Protein AF-A0A956RF88-F1 (afdb_monomer_lite)

Structure (mmCIF, N/CA/C/O backbone):
data_AF-A0A956RF88-F1
#
_entry.id   AF-A0A956RF88-F1
#
loop_
_atom_site.group_PDB
_atom_site.id
_atom_site.type_symbol
_atom_site.label_atom_id
_atom_site.label_alt_id
_atom_site.label_comp_id
_atom_site.label_asym_id
_atom_site.label_entity_id
_atom_site.label_seq_id
_atom_site.pdbx_PDB_ins_code
_atom_site.Cartn_x
_atom_site.Cartn_y
_atom_site.Cartn_z
_atom_site.occupancy
_atom_site.B_iso_or_equiv
_atom_site.auth_seq_id
_atom_site.auth_comp_id
_atom_site.auth_asym_id
_atom_site.auth_atom_id
_atom_site.pdbx_PDB_model_num
ATOM 1 N N . GLU A 1 1 ? -2.801 -8.508 -3.068 1.00 9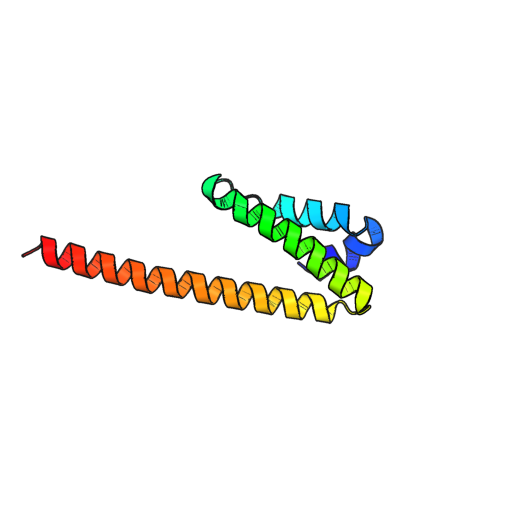5.06 1 GLU A N 1
ATOM 2 C CA . GLU A 1 1 ? -2.849 -7.080 -3.453 1.00 95.06 1 GLU A CA 1
ATOM 3 C C . GLU A 1 1 ? -1.695 -6.699 -4.377 1.00 95.06 1 GLU A C 1
ATOM 5 O O . GLU A 1 1 ? -1.953 -6.393 -5.533 1.00 95.06 1 GLU A O 1
ATOM 10 N N . GLU A 1 2 ? -0.438 -6.799 -3.940 1.00 97.31 2 GLU A N 1
ATOM 11 C CA . GLU A 1 2 ? 0.721 -6.313 -4.718 1.00 97.31 2 GLU A CA 1
ATOM 12 C C . GLU A 1 2 ? 0.868 -6.905 -6.131 1.00 97.31 2 GLU A C 1
ATOM 14 O O . GLU A 1 2 ? 1.190 -6.167 -7.054 1.00 97.31 2 GLU A O 1
ATOM 19 N N . LEU A 1 3 ? 0.565 -8.193 -6.344 1.00 97.88 3 LEU A N 1
ATOM 20 C CA . LEU A 1 3 ? 0.578 -8.797 -7.688 1.00 97.88 3 LEU A CA 1
ATOM 21 C C . LEU A 1 3 ? -0.297 -8.024 -8.686 1.00 97.88 3 LEU A C 1
ATOM 23 O O . LEU A 1 3 ? 0.125 -7.762 -9.807 1.00 97.88 3 LEU A O 1
ATOM 27 N N . LEU A 1 4 ? -1.496 -7.618 -8.265 1.00 98.19 4 LEU A N 1
ATOM 28 C CA . LEU A 1 4 ? -2.405 -6.852 -9.109 1.00 98.19 4 LEU A CA 1
ATOM 29 C C . LEU A 1 4 ? -1.907 -5.417 -9.264 1.00 98.19 4 LEU A C 1
ATOM 31 O O . LEU A 1 4 ? -1.691 -4.954 -10.378 1.00 98.19 4 LEU A O 1
ATOM 35 N N . PHE A 1 5 ? -1.703 -4.707 -8.156 1.00 98.31 5 PHE A N 1
ATOM 36 C CA . PHE A 1 5 ? -1.484 -3.266 -8.239 1.00 98.31 5 PHE A CA 1
ATOM 37 C C . PHE A 1 5 ? -0.065 -2.884 -8.674 1.00 98.31 5 PHE A C 1
ATOM 39 O O . PHE A 1 5 ? 0.109 -1.860 -9.325 1.00 98.31 5 PHE A O 1
ATOM 46 N N . ARG A 1 6 ? 0.949 -3.666 -8.295 1.00 98.06 6 ARG A N 1
ATOM 47 C CA . ARG A 1 6 ? 2.378 -3.356 -8.494 1.00 98.06 6 ARG A CA 1
ATOM 48 C C . ARG A 1 6 ? 2.976 -4.253 -9.572 1.00 98.06 6 ARG A C 1
ATOM 50 O O . ARG A 1 6 ? 3.893 -3.825 -10.255 1.00 98.06 6 ARG A O 1
ATOM 57 N N . GLY A 1 7 ? 2.423 -5.455 -9.754 1.00 96.12 7 GLY A N 1
ATOM 58 C CA . GLY A 1 7 ? 2.789 -6.356 -10.847 1.00 96.12 7 GLY A CA 1
ATOM 59 C C . GLY A 1 7 ? 2.103 -6.028 -12.175 1.00 96.12 7 GLY A C 1
ATOM 60 O O . GLY A 1 7 ? 2.776 -5.998 -13.194 1.00 96.12 7 GLY A O 1
ATOM 61 N N . ALA A 1 8 ? 0.790 -5.766 -12.181 1.00 97.69 8 ALA A N 1
ATOM 62 C CA . ALA A 1 8 ? 0.040 -5.536 -13.424 1.00 97.69 8 ALA A CA 1
ATOM 63 C C . ALA A 1 8 ? -0.334 -4.061 -13.645 1.00 97.69 8 ALA A C 1
ATOM 65 O O . ALA A 1 8 ? -0.002 -3.467 -14.667 1.00 97.69 8 ALA A O 1
ATOM 66 N N . MET A 1 9 ? -1.027 -3.441 -12.688 1.00 98.25 9 MET A N 1
ATOM 67 C CA . MET A 1 9 ? -1.598 -2.104 -12.887 1.00 98.25 9 MET A CA 1
ATOM 68 C C . MET A 1 9 ? -0.554 -0.991 -12.883 1.00 98.25 9 MET A C 1
ATOM 70 O O . MET A 1 9 ? -0.737 0.000 -13.576 1.00 98.25 9 MET A O 1
ATOM 74 N N . LEU A 1 10 ? 0.520 -1.119 -12.101 1.00 97.88 10 LEU A N 1
ATOM 75 C CA . LEU A 1 10 ? 1.592 -0.122 -12.074 1.00 97.88 10 LEU A CA 1
ATOM 76 C C . LEU A 1 10 ? 2.259 0.013 -13.447 1.00 97.88 10 LEU A C 1
ATOM 78 O O . LEU A 1 10 ? 2.534 1.132 -13.864 1.00 97.88 10 LEU A O 1
ATOM 82 N N . ASP A 1 11 ? 2.457 -1.106 -14.145 1.00 96.19 11 ASP A N 1
ATOM 83 C CA . ASP A 1 11 ? 3.003 -1.134 -15.502 1.00 96.19 11 ASP A CA 1
ATOM 84 C C . ASP A 1 11 ? 1.989 -0.596 -16.524 1.00 96.19 11 ASP A C 1
ATOM 86 O O . ASP A 1 11 ? 2.294 0.305 -17.301 1.00 96.19 11 ASP A O 1
ATOM 90 N N . ALA A 1 12 ? 0.738 -1.065 -16.460 1.00 98.00 12 ALA A N 1
ATOM 91 C CA . ALA A 1 12 ? -0.285 -0.680 -17.429 1.00 98.00 12 ALA A CA 1
ATOM 92 C C . ALA A 1 12 ? -0.760 0.779 -17.290 1.00 98.00 12 ALA A C 1
ATOM 94 O O . ALA A 1 12 ? -1.043 1.442 -18.288 1.00 98.00 12 ALA A O 1
ATOM 95 N N . TRP A 1 13 ? -0.942 1.260 -16.058 1.00 98.06 13 TRP A N 1
ATOM 96 C CA . TRP A 1 13 ? -1.670 2.499 -15.735 1.00 98.06 13 TRP A CA 1
ATOM 97 C C . TRP A 1 13 ? -0.809 3.536 -15.002 1.00 98.06 13 TRP A C 1
ATOM 99 O O . TRP A 1 13 ? -1.255 4.662 -14.766 1.00 98.06 13 TRP A O 1
ATOM 109 N N . GLY A 1 14 ? 0.426 3.182 -14.647 1.00 98.00 14 GLY A N 1
ATOM 110 C CA . GLY A 1 14 ? 1.350 4.059 -13.945 1.00 98.00 14 GLY A CA 1
ATOM 111 C C . GLY A 1 14 ? 1.051 4.213 -12.453 1.00 98.00 14 GLY A C 1
ATOM 112 O O . GLY A 1 14 ? 0.048 3.737 -11.913 1.00 98.00 14 GLY A O 1
ATOM 113 N N . LEU A 1 15 ? 1.961 4.921 -11.778 1.00 98.31 15 LEU A N 1
ATOM 114 C CA . LEU A 1 15 ? 1.968 5.092 -10.325 1.00 98.31 15 LEU A CA 1
ATOM 115 C C . LEU A 1 15 ? 0.655 5.686 -9.805 1.00 98.31 15 LEU A C 1
ATOM 117 O O . LEU A 1 15 ? -0.012 5.085 -8.972 1.00 98.31 15 LEU A O 1
ATOM 121 N N . TRP A 1 16 ? 0.259 6.844 -10.330 1.00 98.38 16 TRP A N 1
ATOM 122 C CA . TRP A 1 16 ? -0.853 7.615 -9.779 1.00 98.38 16 TRP A CA 1
ATOM 123 C C . TRP A 1 16 ? -2.196 6.902 -9.901 1.00 98.38 16 TRP A C 1
ATOM 125 O O . TRP A 1 16 ? -2.943 6.841 -8.925 1.00 98.38 16 TRP A O 1
ATOM 135 N N . LEU A 1 17 ? -2.499 6.342 -11.075 1.00 98.19 17 LEU A N 1
ATOM 136 C CA . LEU A 1 17 ? -3.782 5.684 -11.299 1.00 98.19 17 LEU A CA 1
ATOM 137 C C . LEU A 1 17 ? -3.856 4.346 -10.553 1.00 98.19 17 LEU A C 1
ATOM 139 O O . LEU A 1 17 ? -4.879 4.063 -9.930 1.00 98.19 17 LEU A O 1
ATOM 143 N N . SER A 1 18 ? -2.764 3.572 -10.519 1.00 98.25 18 SER A N 1
ATOM 144 C CA . SER A 1 18 ? -2.682 2.360 -9.691 1.00 98.25 18 SER A CA 1
ATOM 145 C C . SER A 1 18 ? -2.906 2.671 -8.202 1.00 98.25 18 SER A C 1
ATOM 147 O O . SER A 1 18 ? -3.730 2.021 -7.550 1.00 98.25 18 SER A O 1
ATOM 149 N N . SER A 1 19 ? -2.254 3.708 -7.660 1.00 98.50 19 SER A N 1
ATOM 150 C CA . SER A 1 19 ? -2.426 4.120 -6.259 1.00 98.50 19 SER A CA 1
ATOM 151 C C . SER A 1 19 ? -3.824 4.674 -5.965 1.00 98.50 19 SER A C 1
ATOM 153 O O . SER A 1 19 ? -4.363 4.420 -4.887 1.00 98.50 19 SER A O 1
ATOM 155 N N . LEU A 1 20 ? -4.440 5.394 -6.908 1.00 98.50 20 LEU A N 1
ATOM 156 C CA . LEU A 1 20 ? -5.798 5.916 -6.745 1.00 98.50 20 LEU A CA 1
ATOM 157 C C . LEU A 1 20 ? -6.831 4.785 -6.686 1.00 98.50 20 LEU A C 1
ATOM 159 O O . LEU A 1 20 ? -7.694 4.793 -5.811 1.00 98.50 20 LEU A O 1
ATOM 163 N N . VAL A 1 21 ? -6.721 3.790 -7.571 1.00 98.44 21 VAL A N 1
ATOM 164 C CA . VAL A 1 21 ? -7.617 2.621 -7.564 1.00 98.44 21 VAL A CA 1
ATOM 165 C C . VAL A 1 21 ? -7.408 1.789 -6.301 1.00 98.44 21 VAL A C 1
ATOM 167 O O . VAL A 1 21 ? -8.381 1.361 -5.683 1.00 98.44 21 VAL A O 1
ATOM 170 N N . PHE A 1 22 ? -6.156 1.617 -5.869 1.00 98.19 22 PHE A N 1
ATOM 171 C CA . PHE A 1 22 ? -5.846 0.983 -4.591 1.00 98.19 22 PHE A CA 1
ATOM 172 C C . PHE A 1 22 ? -6.556 1.691 -3.430 1.00 98.19 22 PHE A C 1
ATOM 174 O O . PHE A 1 22 ? -7.253 1.044 -2.654 1.00 98.19 22 PHE A O 1
ATOM 181 N N . ALA A 1 23 ? -6.446 3.018 -3.340 1.00 97.94 23 ALA A N 1
ATOM 182 C CA . ALA A 1 23 ? -7.116 3.800 -2.307 1.00 97.94 23 ALA A CA 1
ATOM 183 C C . ALA A 1 23 ? -8.645 3.704 -2.394 1.00 97.94 23 ALA A C 1
ATOM 185 O O . ALA A 1 23 ? -9.299 3.515 -1.373 1.00 97.94 23 ALA A O 1
ATOM 186 N N . ALA A 1 24 ? -9.219 3.775 -3.597 1.00 97.44 24 ALA A N 1
ATOM 187 C CA . ALA A 1 24 ? -10.665 3.689 -3.800 1.00 97.44 24 ALA A CA 1
ATOM 188 C C . ALA A 1 24 ? -11.255 2.369 -3.274 1.00 97.44 24 ALA A C 1
ATOM 190 O O . ALA A 1 24 ? -12.331 2.369 -2.679 1.00 97.44 24 ALA A O 1
ATOM 191 N N . LEU A 1 25 ? -10.527 1.257 -3.423 1.00 97.12 25 LEU A N 1
ATOM 192 C CA . LEU A 1 25 ? -10.922 -0.049 -2.881 1.00 97.12 25 LEU A CA 1
ATOM 193 C C . LEU A 1 25 ? -10.780 -0.148 -1.352 1.00 97.12 25 LEU A C 1
ATOM 195 O O . LEU A 1 25 ? -11.334 -1.059 -0.744 1.00 97.12 25 LEU A O 1
ATOM 199 N N . HIS A 1 26 ? -10.099 0.813 -0.726 1.00 95.69 26 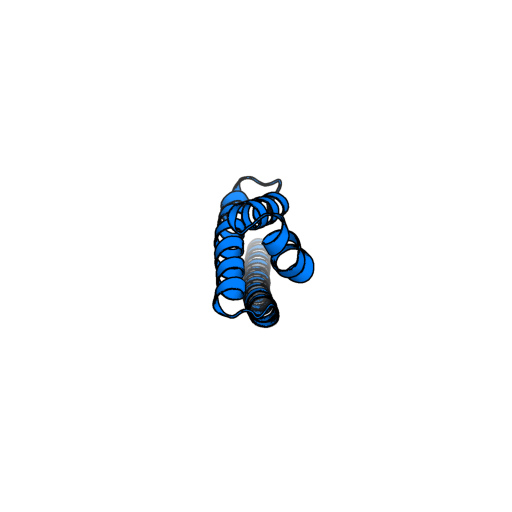HIS A N 1
ATOM 200 C CA . HIS A 1 26 ? -9.950 0.954 0.723 1.00 95.69 26 HIS A CA 1
ATOM 201 C C . HIS A 1 26 ? -10.836 2.071 1.296 1.00 95.69 26 HIS A C 1
ATOM 203 O O . HIS A 1 26 ? -10.495 2.677 2.315 1.00 95.69 26 HIS A O 1
ATOM 209 N N . LEU A 1 27 ? -11.961 2.387 0.649 1.00 96.62 27 LEU A N 1
ATOM 210 C CA . LEU A 1 27 ? -12.941 3.345 1.156 1.00 96.62 27 LEU A CA 1
ATOM 211 C C . LEU A 1 27 ? -13.976 2.642 2.054 1.00 96.62 27 LEU A C 1
ATOM 213 O O . LEU A 1 27 ? -14.880 1.981 1.540 1.00 96.62 27 LEU A O 1
ATOM 217 N N . PRO A 1 28 ? -13.902 2.782 3.391 1.00 94.31 28 PRO A N 1
ATOM 218 C CA . PRO A 1 28 ? -14.890 2.191 4.277 1.00 94.31 28 PRO A CA 1
ATOM 219 C C . PRO A 1 28 ? -16.203 2.993 4.245 1.00 94.31 28 PRO A C 1
ATOM 221 O O . PRO A 1 28 ? -16.18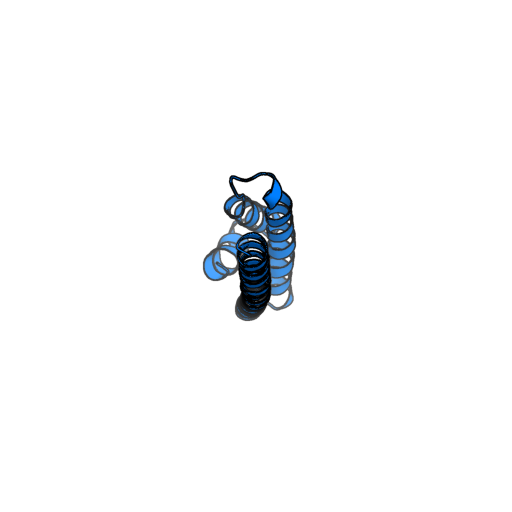8 4.223 4.102 1.00 94.31 28 PRO A O 1
ATOM 224 N N . PRO A 1 29 ? -17.357 2.339 4.483 1.00 93.88 29 PRO A N 1
ATOM 225 C CA . PRO A 1 29 ? -18.652 3.021 4.532 1.00 93.88 29 PRO A CA 1
ATOM 226 C C . PRO A 1 29 ? -18.734 4.035 5.685 1.00 93.88 29 PRO A C 1
ATOM 228 O O . PRO A 1 29 ? -19.423 5.053 5.594 1.00 93.88 29 PRO A O 1
ATOM 231 N N . LYS A 1 30 ? -18.006 3.790 6.782 1.00 95.50 30 LYS A N 1
ATOM 232 C CA . LYS A 1 30 ? -17.961 4.687 7.938 1.00 95.50 30 LYS A CA 1
ATOM 233 C C . LYS A 1 30 ? -16.996 5.845 7.675 1.00 95.50 30 LYS A C 1
ATOM 235 O O . LYS A 1 30 ? -15.783 5.656 7.666 1.00 95.50 30 LYS A O 1
ATOM 240 N N . ARG A 1 31 ? -17.530 7.068 7.567 1.00 93.62 31 ARG A N 1
ATOM 241 C CA . ARG A 1 31 ? -16.742 8.291 7.297 1.00 93.62 31 ARG A CA 1
ATOM 242 C C . ARG A 1 31 ? -15.620 8.564 8.296 1.00 93.62 31 ARG A C 1
ATOM 244 O O . ARG A 1 31 ? -14.582 9.087 7.917 1.00 93.62 31 ARG A O 1
ATOM 251 N N . THR A 1 32 ? -15.788 8.168 9.558 1.00 94.69 32 THR A N 1
ATOM 252 C CA . THR A 1 32 ? -14.736 8.322 10.581 1.00 94.69 32 THR A CA 1
ATOM 253 C C . THR A 1 32 ? -13.472 7.523 10.260 1.00 94.69 32 THR A C 1
ATOM 255 O O . THR A 1 32 ? -12.436 7.767 10.864 1.00 94.69 32 THR A O 1
ATOM 258 N N . LEU A 1 33 ? -13.559 6.5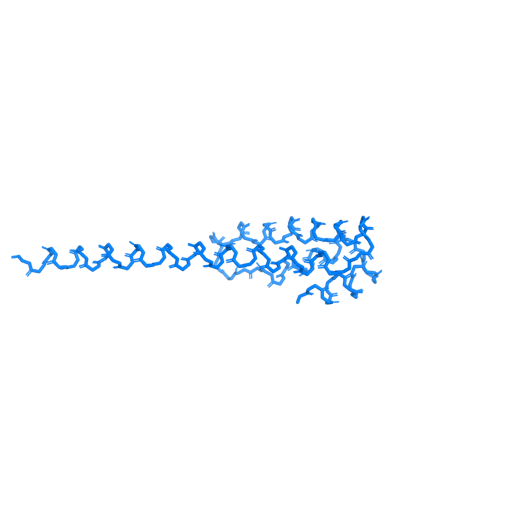54 9.345 1.00 93.31 33 LEU A N 1
ATOM 259 C CA . LEU A 1 33 ? -12.446 5.722 8.906 1.00 93.31 33 LEU A CA 1
ATOM 260 C C . LEU A 1 33 ? -11.850 6.196 7.569 1.00 93.31 33 LEU A C 1
ATOM 262 O O . LEU A 1 33 ? -10.903 5.592 7.096 1.00 93.31 33 LEU A O 1
ATOM 266 N N . TRP A 1 34 ? -12.330 7.285 6.961 1.00 94.75 34 TRP A N 1
ATOM 267 C CA . TRP A 1 34 ? -11.748 7.824 5.719 1.00 94.75 34 TRP A CA 1
ATOM 268 C C . TRP A 1 34 ? -10.276 8.253 5.812 1.00 94.75 34 TRP A C 1
ATOM 270 O O . TRP A 1 34 ? -9.582 8.137 4.801 1.00 94.75 34 TRP A O 1
ATOM 280 N N . PRO A 1 35 ? -9.737 8.685 6.973 1.00 94.94 35 PRO A N 1
ATOM 281 C CA . PRO A 1 35 ? -8.292 8.852 7.109 1.00 94.94 35 PRO A CA 1
ATOM 282 C C . PRO A 1 35 ? -7.504 7.580 6.756 1.00 94.94 35 PRO A C 1
ATOM 284 O O . PRO A 1 35 ? -6.406 7.683 6.222 1.00 94.94 35 PRO A O 1
ATOM 287 N N . TRP A 1 36 ? -8.082 6.387 6.959 1.00 93.00 36 TRP A N 1
ATOM 288 C CA . TRP A 1 36 ? -7.493 5.122 6.508 1.00 93.00 36 TRP A CA 1
ATOM 289 C C . TRP A 1 36 ? -7.355 5.068 4.985 1.00 93.00 36 TRP A C 1
ATOM 291 O O . TRP A 1 36 ? -6.323 4.652 4.476 1.00 93.00 36 TRP A O 1
ATOM 301 N N . THR A 1 37 ? -8.365 5.528 4.247 1.00 96.44 37 THR A N 1
ATOM 302 C CA . THR A 1 37 ? -8.341 5.583 2.778 1.00 96.44 37 THR A CA 1
ATOM 303 C C . THR A 1 37 ? -7.228 6.494 2.270 1.00 96.44 37 THR A C 1
ATOM 305 O O . THR A 1 37 ? -6.522 6.146 1.324 1.00 96.44 37 THR A O 1
ATOM 308 N N . LEU A 1 38 ? -7.027 7.643 2.926 1.00 96.88 38 LEU A N 1
ATOM 309 C CA . LEU A 1 38 ? -5.907 8.532 2.617 1.00 96.88 38 LEU A CA 1
ATOM 310 C C . LEU A 1 38 ? -4.562 7.843 2.891 1.00 96.88 38 LEU A C 1
ATOM 312 O O . LEU A 1 38 ? -3.664 7.904 2.051 1.00 96.88 38 LEU A O 1
ATOM 316 N N . SER A 1 39 ? -4.437 7.134 4.015 1.00 96.25 39 SER A N 1
ATOM 317 C CA . SER A 1 39 ? -3.248 6.326 4.314 1.00 96.25 39 SER A CA 1
ATOM 318 C C . SER A 1 39 ? -3.006 5.245 3.257 1.00 96.25 39 SER A C 1
ATOM 320 O O . SER A 1 39 ? -1.867 5.067 2.827 1.00 96.25 39 SER A O 1
ATOM 322 N N . SER A 1 40 ? -4.054 4.571 2.773 1.00 97.38 40 SER A N 1
ATOM 323 C CA . SER A 1 40 ? -3.954 3.599 1.678 1.00 97.38 40 SER A CA 1
ATOM 324 C C . SER A 1 40 ? -3.456 4.239 0.382 1.00 97.38 40 SER A C 1
ATOM 326 O O . SER A 1 40 ? -2.641 3.629 -0.303 1.00 97.38 40 SER A O 1
ATOM 328 N N . PHE A 1 41 ? -3.869 5.468 0.054 1.00 98.50 41 PHE A N 1
ATOM 329 C CA . PHE A 1 41 ? -3.320 6.191 -1.101 1.00 98.50 41 PHE A CA 1
ATOM 330 C C . PHE A 1 41 ? -1.820 6.456 -0.944 1.00 98.50 41 PHE A C 1
ATOM 332 O O . PHE A 1 41 ? -1.039 6.115 -1.833 1.00 98.50 41 PHE A O 1
ATOM 339 N N . ILE A 1 42 ? -1.411 7.007 0.203 1.00 98.50 42 ILE A N 1
ATOM 340 C CA . ILE A 1 42 ? -0.004 7.317 0.495 1.00 98.50 42 ILE A CA 1
ATOM 341 C C . ILE A 1 42 ? 0.851 6.045 0.439 1.00 98.50 42 ILE A C 1
ATOM 343 O O . ILE A 1 42 ? 1.899 6.034 -0.207 1.00 98.50 42 ILE A O 1
ATOM 347 N N . LEU A 1 43 ? 0.388 4.953 1.054 1.00 98.12 43 LEU A N 1
ATOM 348 C CA . LEU A 1 43 ? 1.077 3.665 0.991 1.00 98.12 43 LEU A CA 1
ATOM 349 C C . LEU A 1 43 ? 1.083 3.076 -0.417 1.00 98.12 43 LEU A C 1
ATOM 351 O O . LEU A 1 43 ? 2.098 2.529 -0.831 1.00 98.12 43 LEU A O 1
ATOM 355 N N . GLY A 1 44 ? 0.002 3.224 -1.181 1.00 98.38 44 GLY A N 1
ATOM 356 C CA . GLY A 1 44 ? -0.040 2.814 -2.581 1.00 98.38 44 GLY A CA 1
ATOM 357 C C . GLY A 1 44 ? 1.033 3.513 -3.418 1.00 98.38 44 GLY A C 1
ATOM 358 O O . GLY A 1 44 ? 1.668 2.863 -4.249 1.00 98.38 44 GLY A O 1
ATOM 359 N N . VAL A 1 45 ? 1.268 4.808 -3.183 1.00 98.75 45 VAL A N 1
ATOM 360 C CA . VAL A 1 45 ? 2.346 5.566 -3.839 1.00 98.75 45 VAL A CA 1
ATOM 361 C C . VAL A 1 45 ? 3.714 5.083 -3.354 1.00 98.75 45 VAL A C 1
ATOM 363 O O . VAL A 1 45 ? 4.585 4.801 -4.173 1.00 98.75 45 VAL A O 1
ATOM 366 N N . ALA A 1 46 ? 3.908 4.931 -2.042 1.00 98.75 46 ALA A N 1
ATOM 367 C CA . ALA A 1 46 ? 5.180 4.483 -1.473 1.00 98.75 46 ALA A CA 1
ATOM 368 C C . ALA A 1 46 ? 5.580 3.073 -1.944 1.00 98.75 46 ALA A C 1
ATOM 370 O O . ALA A 1 46 ? 6.730 2.856 -2.319 1.00 98.75 46 ALA A O 1
ATOM 371 N N . LEU A 1 47 ? 4.637 2.126 -1.980 1.00 98.69 47 LEU A N 1
ATOM 372 C CA . LEU A 1 47 ? 4.868 0.766 -2.474 1.00 98.69 47 LEU A CA 1
ATOM 373 C C . LEU A 1 47 ? 5.137 0.753 -3.982 1.00 98.69 47 LEU A C 1
ATOM 375 O O . LEU A 1 47 ? 6.031 0.041 -4.430 1.00 98.69 47 LEU A O 1
ATOM 379 N N . GLY A 1 48 ? 4.426 1.578 -4.758 1.00 98.50 48 GLY A N 1
ATOM 380 C CA . GLY A 1 48 ? 4.704 1.746 -6.184 1.00 98.50 48 GLY A CA 1
ATOM 381 C C . GLY A 1 48 ? 6.109 2.298 -6.440 1.00 98.50 48 GLY A C 1
ATOM 382 O O . GLY A 1 48 ? 6.854 1.732 -7.236 1.00 98.50 48 GLY A O 1
ATOM 383 N N . LEU A 1 49 ? 6.515 3.343 -5.712 1.00 98.75 49 LEU A N 1
ATOM 384 C CA . LEU A 1 49 ? 7.878 3.879 -5.774 1.00 98.75 49 LEU A CA 1
ATOM 385 C C . LEU A 1 49 ? 8.917 2.840 -5.346 1.00 98.75 49 LEU A C 1
ATOM 387 O O . LEU A 1 49 ? 9.944 2.715 -6.003 1.00 98.75 49 LEU A O 1
ATOM 391 N N . LEU A 1 50 ? 8.646 2.062 -4.296 1.00 98.62 50 LEU A N 1
ATOM 392 C CA . LEU A 1 50 ? 9.531 0.983 -3.864 1.00 98.62 50 LEU A CA 1
ATOM 393 C C . LEU A 1 50 ? 9.732 -0.045 -4.983 1.00 98.62 50 LEU A C 1
ATOM 395 O O . LEU A 1 50 ? 10.872 -0.405 -5.270 1.00 98.62 50 LEU A O 1
ATOM 399 N N . THR A 1 51 ? 8.661 -0.479 -5.654 1.00 98.50 51 THR A N 1
ATOM 400 C CA . THR A 1 51 ? 8.757 -1.396 -6.801 1.00 98.50 51 THR A CA 1
ATOM 401 C C . THR A 1 51 ? 9.548 -0.785 -7.957 1.00 98.50 51 THR A C 1
ATOM 403 O O . THR A 1 51 ? 10.406 -1.467 -8.510 1.00 98.50 51 THR A O 1
ATOM 406 N N . LEU A 1 52 ? 9.313 0.487 -8.298 1.00 98.31 52 LEU A N 1
ATOM 407 C CA . LEU A 1 52 ? 10.015 1.164 -9.396 1.00 98.31 52 LEU A CA 1
ATOM 408 C C . LEU A 1 52 ? 11.507 1.361 -9.107 1.00 98.31 52 LEU A C 1
ATOM 410 O O . LEU A 1 52 ? 12.329 1.116 -9.980 1.00 98.31 52 LEU A O 1
ATOM 414 N N . LEU A 1 53 ? 11.859 1.777 -7.889 1.00 98.50 53 LEU A N 1
ATOM 415 C CA . LEU A 1 53 ? 13.244 2.054 -7.500 1.00 98.50 53 LEU A CA 1
ATOM 416 C C . LEU A 1 53 ? 14.071 0.779 -7.324 1.00 98.50 53 LEU A C 1
ATOM 418 O O . LEU A 1 53 ? 15.269 0.779 -7.589 1.00 98.50 53 LEU A O 1
ATOM 422 N N . THR A 1 54 ? 13.451 -0.301 -6.849 1.00 98.06 54 THR A N 1
ATOM 423 C CA . THR A 1 54 ? 14.150 -1.572 -6.600 1.00 98.06 54 THR A CA 1
ATOM 424 C C . THR A 1 54 ? 14.063 -2.545 -7.769 1.00 98.06 5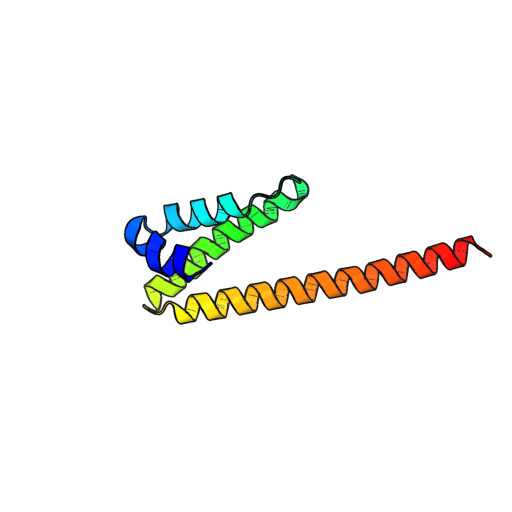4 THR A C 1
ATOM 426 O O . THR A 1 54 ? 14.753 -3.563 -7.754 1.00 98.06 54 THR A O 1
ATOM 429 N N . HIS A 1 55 ? 13.186 -2.276 -8.743 1.00 97.44 55 HIS A N 1
ATOM 430 C CA . HIS A 1 55 ? 12.782 -3.221 -9.786 1.00 97.44 55 HIS A CA 1
ATOM 431 C C . HIS A 1 55 ? 12.390 -4.600 -9.225 1.00 97.44 55 HIS A C 1
ATOM 433 O O . HIS A 1 55 ? 12.586 -5.632 -9.865 1.00 97.44 55 HIS A O 1
ATOM 439 N N . ASN A 1 56 ? 11.849 -4.630 -8.003 1.00 97.56 56 ASN A N 1
ATOM 440 C CA . ASN A 1 56 ? 11.576 -5.857 -7.272 1.00 97.56 56 ASN A CA 1
ATOM 441 C C . ASN A 1 56 ? 10.177 -5.820 -6.651 1.00 97.56 56 ASN A C 1
ATOM 443 O O . ASN A 1 56 ? 9.907 -5.105 -5.684 1.00 97.56 56 ASN A O 1
ATOM 447 N N . LEU A 1 57 ? 9.282 -6.654 -7.181 1.00 97.81 57 LEU A N 1
ATOM 448 C CA . LEU A 1 57 ? 7.925 -6.796 -6.653 1.00 97.81 57 LEU A CA 1
ATOM 449 C C . LEU A 1 57 ? 7.912 -7.372 -5.226 1.00 97.81 57 LEU A C 1
ATOM 451 O O . LEU A 1 57 ? 7.085 -6.979 -4.404 1.00 97.81 57 LEU A O 1
ATOM 455 N N . GLY A 1 58 ? 8.850 -8.268 -4.911 1.00 98.25 58 GLY A N 1
ATOM 456 C CA . GLY A 1 58 ? 8.988 -8.887 -3.593 1.00 98.25 58 GLY A CA 1
ATOM 457 C C . GLY A 1 58 ? 9.257 -7.877 -2.477 1.00 98.25 58 GLY A C 1
ATOM 458 O O . GLY A 1 58 ? 8.778 -8.073 -1.361 1.00 98.25 58 GLY A O 1
ATOM 459 N N . ALA A 1 59 ? 9.934 -6.762 -2.776 1.00 97.94 59 ALA A N 1
ATOM 460 C CA . ALA A 1 59 ? 10.147 -5.683 -1.811 1.00 97.94 59 ALA A CA 1
ATOM 461 C C . ALA A 1 59 ? 8.816 -5.048 -1.370 1.00 97.94 59 ALA A C 1
ATOM 463 O O . ALA A 1 59 ? 8.576 -4.880 -0.174 1.00 97.94 59 ALA A O 1
ATOM 464 N N . ALA A 1 60 ? 7.918 -4.767 -2.320 1.00 98.00 60 ALA A N 1
ATOM 465 C CA . ALA A 1 60 ? 6.588 -4.238 -2.021 1.00 98.00 60 ALA A CA 1
ATOM 466 C C . ALA A 1 60 ? 5.694 -5.270 -1.317 1.00 98.00 60 ALA A C 1
ATOM 468 O O . ALA A 1 60 ? 4.991 -4.918 -0.370 1.00 98.00 60 ALA A O 1
ATOM 469 N N . VAL A 1 61 ? 5.780 -6.551 -1.700 1.00 98.56 61 VAL A N 1
ATOM 470 C CA . VAL A 1 61 ? 5.083 -7.654 -1.007 1.00 98.56 61 VAL A CA 1
ATOM 471 C C . VAL A 1 61 ? 5.495 -7.730 0.460 1.00 98.56 61 VAL A C 1
ATOM 473 O O . VAL A 1 61 ? 4.627 -7.738 1.332 1.00 98.56 61 VAL A O 1
ATOM 476 N N . ALA A 1 62 ? 6.798 -7.750 0.742 1.00 98.62 62 ALA A N 1
ATOM 477 C CA . ALA A 1 62 ? 7.308 -7.825 2.106 1.00 98.62 62 ALA A CA 1
ATOM 478 C C . ALA A 1 62 ? 6.922 -6.583 2.923 1.00 98.62 62 ALA A C 1
ATOM 480 O O . ALA A 1 62 ? 6.424 -6.716 4.040 1.00 98.62 62 ALA A O 1
ATOM 481 N N . ALA A 1 63 ? 7.090 -5.383 2.357 1.00 98.38 63 ALA A N 1
ATOM 482 C CA . ALA A 1 63 ? 6.729 -4.137 3.027 1.00 98.38 63 ALA A CA 1
ATOM 483 C C . ALA A 1 63 ? 5.232 -4.084 3.368 1.00 98.38 63 ALA A C 1
ATOM 485 O O . ALA A 1 63 ? 4.870 -3.815 4.514 1.00 98.38 63 ALA A O 1
ATOM 486 N N . HIS A 1 64 ? 4.360 -4.399 2.407 1.00 98.25 64 HIS A N 1
ATOM 487 C CA . HIS A 1 64 ? 2.919 -4.4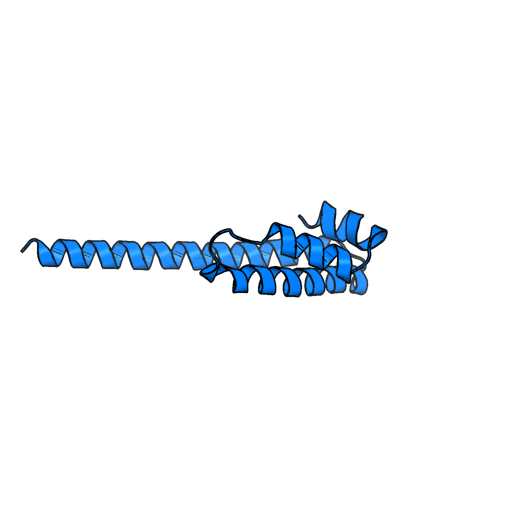17 2.637 1.00 98.25 64 HIS A CA 1
ATOM 488 C C . HIS A 1 64 ? 2.526 -5.480 3.672 1.00 98.25 64 HIS A C 1
ATOM 490 O O . HIS A 1 64 ? 1.757 -5.192 4.590 1.00 98.25 64 HIS A O 1
ATOM 496 N N . PHE A 1 65 ? 3.099 -6.683 3.591 1.00 98.44 65 PHE A N 1
ATOM 497 C CA . PHE A 1 65 ? 2.857 -7.727 4.585 1.00 98.44 65 PHE A CA 1
ATOM 498 C C . PHE A 1 65 ? 3.219 -7.265 6.003 1.00 98.44 65 PHE A C 1
ATOM 500 O O . PHE A 1 65 ? 2.412 -7.421 6.918 1.00 98.44 65 PHE A O 1
ATOM 507 N N . VAL A 1 66 ? 4.394 -6.653 6.188 1.00 98.44 66 VAL A N 1
ATOM 508 C CA . VAL A 1 66 ? 4.844 -6.151 7.497 1.00 98.44 66 VAL A CA 1
ATOM 509 C C . VAL A 1 66 ? 3.927 -5.043 8.013 1.00 98.44 66 VAL A C 1
ATOM 511 O O . VAL A 1 66 ? 3.540 -5.077 9.179 1.00 98.44 66 VAL A O 1
ATOM 514 N N . ILE A 1 67 ? 3.533 -4.093 7.163 1.00 96.62 67 ILE A N 1
ATOM 515 C CA . ILE A 1 67 ? 2.597 -3.025 7.546 1.00 96.62 67 ILE A CA 1
ATOM 516 C C . ILE A 1 67 ? 1.272 -3.621 8.030 1.00 96.62 67 ILE A C 1
ATOM 518 O O . ILE A 1 67 ? 0.788 -3.254 9.101 1.00 96.62 67 ILE A O 1
ATOM 522 N N . ASN A 1 68 ? 0.709 -4.573 7.283 1.00 96.00 68 ASN A N 1
ATOM 523 C CA . ASN A 1 68 ? -0.552 -5.206 7.661 1.00 96.00 68 ASN A CA 1
ATOM 524 C C . ASN A 1 68 ? -0.414 -6.024 8.942 1.00 96.00 68 ASN A C 1
ATOM 526 O O . ASN A 1 68 ? -1.288 -5.935 9.800 1.00 96.00 68 ASN A O 1
ATOM 530 N N . LEU A 1 69 ? 0.689 -6.755 9.112 1.00 97.56 69 LEU A N 1
ATOM 531 C CA . LEU A 1 69 ? 0.975 -7.501 10.335 1.00 97.56 69 LEU A CA 1
ATOM 532 C C . LEU A 1 69 ? 1.014 -6.575 11.558 1.00 97.56 69 LEU A C 1
ATOM 534 O O . LEU A 1 69 ? 0.369 -6.861 12.566 1.00 97.56 69 LEU A O 1
ATOM 538 N N . LEU A 1 70 ? 1.735 -5.454 11.464 1.00 96.62 70 LEU A N 1
ATOM 539 C CA . LEU A 1 70 ? 1.841 -4.477 12.548 1.00 96.62 70 LEU A CA 1
ATOM 540 C C . LEU A 1 70 ? 0.494 -3.811 12.849 1.00 96.62 70 LEU A C 1
ATOM 542 O O . LEU A 1 70 ? 0.130 -3.681 14.018 1.00 96.62 70 LEU A O 1
ATOM 546 N N . ASN A 1 71 ? -0.263 -3.439 11.813 1.00 93.75 71 ASN A N 1
ATOM 547 C CA . ASN A 1 71 ? -1.592 -2.850 11.971 1.00 93.75 71 ASN A CA 1
ATOM 548 C C . ASN A 1 71 ? -2.552 -3.817 12.669 1.00 93.75 71 ASN A C 1
ATOM 550 O O . ASN A 1 71 ? -3.215 -3.426 13.629 1.00 93.75 71 ASN A O 1
ATOM 554 N N . LEU A 1 72 ? -2.604 -5.079 12.232 1.00 94.12 72 LEU A N 1
ATOM 555 C CA . LEU A 1 72 ? -3.475 -6.087 12.838 1.00 94.12 72 LEU A CA 1
ATOM 556 C C . LEU A 1 72 ? -3.085 -6.348 14.291 1.00 94.12 72 LEU A C 1
ATOM 558 O O . LEU A 1 72 ? -3.949 -6.327 15.160 1.00 94.12 72 LEU A O 1
ATOM 562 N N . HIS A 1 73 ? -1.789 -6.510 14.564 1.00 95.25 73 HIS A N 1
ATOM 563 C CA . HIS A 1 73 ? -1.274 -6.707 15.920 1.00 95.25 73 HIS A CA 1
ATOM 564 C C . HIS A 1 73 ? -1.593 -5.536 16.858 1.00 95.25 73 HIS A C 1
ATOM 566 O O . HIS A 1 73 ? -1.887 -5.734 18.037 1.00 95.25 73 HIS A O 1
ATOM 572 N N . TYR A 1 74 ? -1.541 -4.303 16.351 1.00 92.38 74 TYR A N 1
ATOM 573 C CA . TYR A 1 74 ? -1.914 -3.118 17.120 1.00 92.38 74 TYR A CA 1
ATOM 574 C C . TYR A 1 74 ? -3.418 -3.079 17.420 1.00 92.38 74 TYR A C 1
ATOM 576 O O . TYR A 1 74 ? -3.813 -2.818 18.559 1.00 92.38 74 TYR A O 1
ATOM 584 N N . ILE A 1 75 ? -4.253 -3.364 16.416 1.00 90.25 75 ILE A N 1
ATOM 585 C CA . ILE A 1 75 ? -5.714 -3.335 16.546 1.00 90.25 75 ILE A CA 1
ATOM 586 C C . ILE A 1 75 ? -6.191 -4.402 17.537 1.00 90.25 75 ILE A C 1
ATOM 588 O O . ILE A 1 75 ? -6.921 -4.068 18.471 1.00 90.25 75 ILE A O 1
ATOM 592 N N . THR A 1 76 ? -5.736 -5.650 17.404 1.00 91.81 76 THR A N 1
ATOM 593 C CA . THR A 1 76 ? -6.200 -6.758 18.259 1.00 91.81 76 THR A CA 1
ATOM 594 C C . THR A 1 76 ? -5.834 -6.555 19.730 1.00 91.81 76 THR A C 1
ATOM 596 O O . THR A 1 76 ? -6.655 -6.787 20.615 1.00 91.81 76 THR A O 1
ATOM 599 N N . ARG A 1 77 ? -4.646 -6.011 20.021 1.00 86.06 77 ARG A N 1
ATOM 600 C CA . ARG A 1 77 ? -4.249 -5.659 21.397 1.00 86.06 77 ARG A CA 1
ATOM 601 C C . ARG A 1 77 ? -5.073 -4.518 21.992 1.00 86.06 77 ARG A C 1
ATOM 603 O O . ARG A 1 77 ? -5.332 -4.497 23.197 1.00 86.06 77 ARG A O 1
ATOM 610 N N . GLY A 1 78 ? -5.477 -3.554 21.167 1.00 74.81 78 GLY A N 1
ATOM 611 C CA . GLY A 1 78 ? -6.357 -2.462 21.586 1.00 74.81 78 GLY A CA 1
ATOM 612 C C . GLY A 1 78 ? -7.758 -2.946 21.974 1.00 74.81 78 GLY A C 1
ATOM 613 O O . GLY A 1 78 ? -8.354 -2.422 22.924 1.00 74.81 78 GLY A O 1
ATOM 614 N N . GLU A 1 79 ? -8.267 -3.965 21.281 1.00 72.62 79 GLU A N 1
ATOM 615 C CA . GLU A 1 79 ? -9.563 -4.585 21.569 1.00 72.62 79 GLU A CA 1
ATOM 616 C C . GLU A 1 79 ? -9.543 -5.364 22.889 1.00 72.62 79 GLU A C 1
ATOM 618 O O . GLU A 1 79 ? -10.421 -5.146 23.725 1.00 72.62 79 GLU A O 1
ATOM 623 N N . GLU A 1 80 ? -8.508 -6.167 23.149 1.00 68.06 80 GLU A N 1
ATOM 624 C CA . GLU A 1 80 ? -8.345 -6.906 24.416 1.00 68.06 80 GLU A CA 1
ATOM 625 C C . GLU A 1 80 ? -8.311 -5.969 25.640 1.00 68.06 80 GLU A C 1
ATOM 627 O O . GLU A 1 80 ? -8.998 -6.181 26.648 1.00 68.06 80 GLU A O 1
ATOM 632 N N . ALA A 1 81 ? -7.564 -4.865 25.543 1.00 69.50 81 ALA A N 1
ATOM 633 C CA . ALA A 1 81 ? -7.488 -3.848 26.594 1.00 69.50 81 ALA A CA 1
ATOM 634 C C . ALA A 1 81 ? -8.805 -3.067 26.786 1.00 69.50 81 ALA A C 1
ATOM 636 O O . ALA A 1 81 ? -9.054 -2.484 27.846 1.00 69.50 81 ALA A O 1
ATOM 637 N N . SER A 1 82 ? -9.644 -2.991 25.754 1.00 70.38 82 SER A N 1
ATOM 638 C CA . SER A 1 82 ? -10.950 -2.328 25.829 1.00 70.38 82 SER A CA 1
ATOM 639 C C . SER A 1 82 ? -12.012 -3.263 26.401 1.00 70.38 82 SER A C 1
ATOM 641 O O . SER A 1 82 ? -12.774 -2.844 27.273 1.00 70.38 82 SER A O 1
ATOM 643 N N . ALA A 1 83 ? -12.010 -4.533 25.990 1.00 72.31 83 ALA A N 1
ATOM 644 C CA . ALA A 1 83 ? -12.896 -5.571 26.510 1.00 72.31 83 ALA A CA 1
ATOM 645 C C . ALA A 1 83 ? -12.696 -5.783 28.020 1.00 72.31 83 ALA A C 1
ATOM 647 O O . ALA A 1 83 ? -13.659 -5.709 28.783 1.00 72.31 83 ALA A O 1
ATOM 648 N N . SER A 1 84 ? -11.442 -5.913 28.464 1.00 74.69 84 SER A N 1
ATOM 649 C CA . SER A 1 84 ? -11.097 -6.038 29.891 1.00 74.69 84 SER A CA 1
ATOM 650 C C . SER A 1 84 ? -11.560 -4.840 30.733 1.00 74.69 84 SER A C 1
ATOM 652 O O . SER A 1 84 ? -12.102 -5.014 31.823 1.00 74.69 84 SER A O 1
ATOM 654 N N . ARG A 1 85 ? -11.424 -3.604 30.229 1.00 77.06 85 ARG A N 1
ATOM 655 C CA . ARG A 1 85 ? -11.933 -2.400 30.919 1.00 77.06 85 ARG A CA 1
ATOM 656 C C . ARG A 1 85 ? -13.454 -2.382 31.056 1.00 77.06 85 ARG A C 1
ATOM 658 O O . ARG A 1 85 ? -13.965 -1.931 32.083 1.00 77.06 85 ARG A O 1
ATOM 665 N N . VAL A 1 86 ? -14.175 -2.832 30.030 1.00 76.44 86 VAL A N 1
ATOM 666 C CA . VAL A 1 86 ? -15.641 -2.915 30.069 1.00 76.44 86 VAL A CA 1
ATOM 667 C C . VAL A 1 86 ? -16.086 -3.951 31.099 1.00 76.44 86 VAL A C 1
ATOM 669 O O . VAL A 1 86 ? -16.964 -3.647 31.905 1.00 76.44 86 VAL A O 1
ATOM 672 N N . GLU A 1 87 ? -15.448 -5.120 31.131 1.00 77.06 87 GLU A N 1
ATOM 673 C CA . GLU A 1 87 ? -15.748 -6.181 32.098 1.00 77.06 87 GLU A CA 1
ATOM 674 C C . GLU A 1 87 ? -15.555 -5.713 33.550 1.00 77.06 87 GLU A C 1
ATOM 676 O O . GLU A 1 87 ? -16.475 -5.836 34.360 1.00 77.06 87 GLU A O 1
ATOM 681 N N . VAL A 1 88 ? -14.424 -5.064 33.859 1.00 79.19 88 VAL A N 1
ATOM 682 C CA . VAL A 1 88 ? -14.161 -4.487 35.193 1.00 79.19 88 VAL A CA 1
ATOM 683 C C . VAL A 1 88 ? -15.231 -3.462 35.587 1.00 79.19 88 VAL A C 1
ATOM 685 O O . VAL A 1 88 ? -15.731 -3.486 36.713 1.00 79.19 88 VAL A O 1
ATOM 688 N N . ARG A 1 89 ? -15.627 -2.572 34.667 1.00 76.69 89 ARG A N 1
ATOM 689 C CA . ARG A 1 89 ? -16.650 -1.546 34.939 1.00 76.69 89 ARG A CA 1
ATOM 690 C C . ARG A 1 89 ? -18.032 -2.154 35.189 1.00 76.69 89 ARG A C 1
ATOM 692 O O . ARG A 1 89 ? -18.747 -1.676 36.066 1.00 76.69 89 ARG A O 1
ATOM 699 N N . VAL A 1 90 ? -18.419 -3.178 34.428 1.00 76.62 90 VAL A N 1
ATOM 700 C CA . VAL A 1 90 ? -19.700 -3.879 34.622 1.00 76.62 90 VAL A CA 1
ATOM 701 C C . VAL A 1 90 ? -19.698 -4.662 35.935 1.00 76.62 90 VAL A C 1
ATOM 703 O O . VAL A 1 90 ? -20.709 -4.650 36.632 1.00 76.62 90 VAL A O 1
ATOM 706 N N . GLY A 1 91 ? -18.575 -5.284 36.305 1.00 70.50 91 GLY A N 1
ATOM 707 C CA . GLY A 1 91 ? -18.410 -5.942 37.602 1.00 70.50 91 GLY A CA 1
ATOM 708 C C . GLY A 1 91 ? -18.568 -4.976 38.780 1.00 70.50 91 GLY A C 1
ATOM 709 O O . GLY A 1 91 ? -19.275 -5.295 39.730 1.00 70.50 91 GLY A O 1
ATOM 710 N N . LEU A 1 92 ? -17.997 -3.769 38.685 1.00 71.88 92 LEU A N 1
ATOM 711 C CA . LEU A 1 92 ? -18.098 -2.738 39.728 1.00 71.88 92 LEU A CA 1
ATOM 712 C C . LEU A 1 92 ? -19.525 -2.185 39.904 1.00 71.88 92 LEU A C 1
ATOM 714 O O . LEU A 1 92 ? -19.902 -1.810 41.004 1.00 71.88 92 LEU A O 1
ATOM 718 N N . LEU A 1 93 ? -20.320 -2.127 38.831 1.00 70.56 93 LEU A N 1
ATOM 719 C CA . LEU A 1 93 ? -21.711 -1.645 38.862 1.00 70.56 93 LEU A CA 1
ATOM 720 C C . LEU A 1 93 ? -22.715 -2.687 39.387 1.00 70.56 93 LEU A C 1
ATOM 722 O O . LEU A 1 93 ? -23.892 -2.367 39.541 1.00 70.56 93 LEU A O 1
ATOM 726 N N . ARG A 1 94 ? -22.284 -3.937 39.598 1.00 64.25 94 ARG A N 1
ATOM 727 C CA . ARG A 1 94 ? -23.125 -5.042 40.088 1.00 64.25 94 ARG A CA 1
ATOM 728 C C . ARG A 1 94 ? -22.970 -5.316 41.594 1.00 64.25 94 ARG A C 1
ATOM 730 O O . ARG A 1 94 ? -23.578 -6.273 42.070 1.00 64.25 94 ARG A O 1
ATOM 737 N N . VAL A 1 95 ? -22.180 -4.511 42.311 1.00 53.88 95 VAL A N 1
ATOM 738 C CA . VAL A 1 95 ? -21.987 -4.546 43.776 1.00 53.88 95 VAL A CA 1
ATOM 739 C C . VAL A 1 95 ? -22.729 -3.376 44.407 1.00 53.88 95 VAL A C 1
ATOM 741 O O . VAL A 1 95 ? -23.348 -3.590 45.469 1.00 53.88 95 VAL A O 1
#

pLDDT: mean 92.16, std 10.26, range [53.88, 98.75]

Foldseek 3Di:
DLCPLQVPCCVVPNQQVSLLVQLVVVDDPDPVCNVVSVVSSVLSNVLNVVCVVVVDSVRSVVVVVVVVVVVVVVVVVVVVVVVVVVVVVVVVVVD

Radius of gyration: 18.41 Å; chains: 1; bounding box: 37×18×61 Å

Secondary structure (DSSP, 8-state):
-HIIIIIIIHHHHHHHHHHHHHHHHT--SSGGGHHHHHHHHHHHHHHHHHHHHHT-HHHHHHHHHHHHHHHHHHHHHHHHHHHHHHHHHHHHTT-

Sequence (95 aa):
EELLFRGAMLDAWGLWLSSLVFAALHLPPKRTLWPWTLSSFILGVALGLLTLLTHNLGAAVAAHFVINLLNLHYITRGEEASASRVEVRVGLLRV